Protein AF-M0QQ42-F1 (afdb_monomer_lite)

Secondary structure (DSSP, 8-state):
---HHHHHHHHHHHHHHHHHHT-HHHHHHHHHHHHHHHHHHHHHHHT------

Radius of gyration: 12.63 Å; chains: 1; bounding box: 32×23×31 Å

Foldseek 3Di:
DDQLQVQLVVLQVVLVVCVVVVNNVSSVVSNVSSVVSVVVNVCVVVVNDPP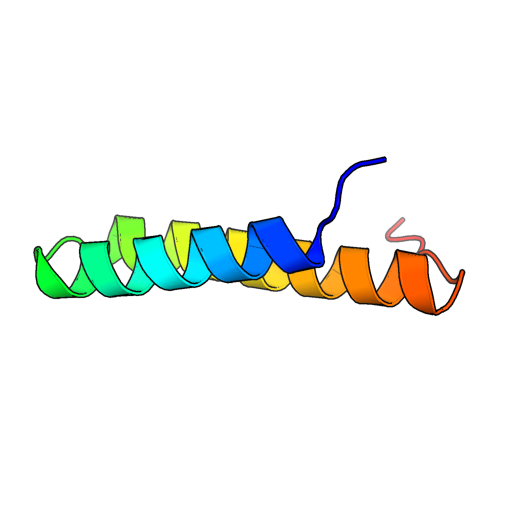PD

Organism: NCBI:txid1223545

Sequence (53 aa):
MTDYAEQAVAYWAKSDHAYTEGDPQLGDELADLAAQCEEWALEDLTGVRSDVA

pLDDT: mean 89.98, std 14.26, range [43.69, 98.56]

Structure (mm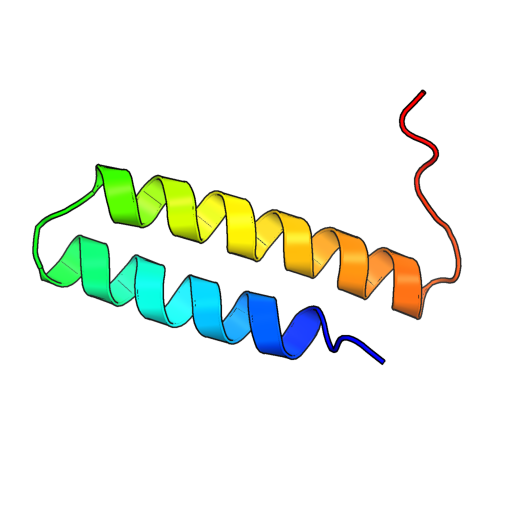CIF, N/CA/C/O backbone):
data_AF-M0QQ42-F1
#
_entry.id   AF-M0QQ42-F1
#
loop_
_atom_site.group_PDB
_atom_site.id
_atom_site.type_symbol
_atom_site.label_atom_id
_atom_site.label_alt_id
_atom_site.label_comp_id
_atom_site.label_asym_id
_atom_site.label_entity_id
_atom_site.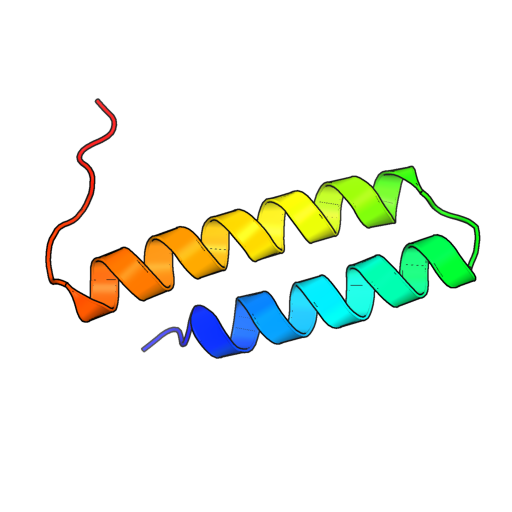label_seq_id
_atom_site.pdbx_PDB_ins_code
_atom_site.Cartn_x
_atom_site.Cartn_y
_atom_site.Cartn_z
_atom_site.occupancy
_atom_site.B_iso_or_equiv
_atom_site.auth_seq_id
_atom_site.auth_comp_id
_atom_site.auth_asym_id
_atom_site.auth_atom_id
_atom_site.pdbx_PDB_model_num
ATOM 1 N N . MET A 1 1 ? 11.879 -14.140 -7.885 1.00 57.78 1 MET A N 1
ATOM 2 C CA . MET A 1 1 ? 11.608 -12.842 -8.524 1.00 57.78 1 MET A CA 1
ATOM 3 C C . MET A 1 1 ? 10.468 -12.255 -7.733 1.00 57.78 1 MET A C 1
ATOM 5 O O . MET A 1 1 ? 9.493 -12.964 -7.525 1.00 57.78 1 MET A O 1
ATOM 9 N N . THR A 1 2 ? 10.672 -11.092 -7.140 1.00 72.56 2 THR A N 1
ATOM 10 C CA . THR A 1 2 ? 9.657 -10.447 -6.311 1.00 72.56 2 THR A CA 1
ATOM 11 C C . THR A 1 2 ? 8.541 -9.969 -7.235 1.00 72.56 2 THR A C 1
ATOM 13 O O . THR A 1 2 ? 8.834 -9.206 -8.145 1.00 72.56 2 THR A O 1
ATOM 16 N N . ASP A 1 3 ? 7.306 -10.442 -7.060 1.00 89.69 3 ASP A N 1
ATOM 17 C CA . ASP A 1 3 ? 6.168 -9.907 -7.815 1.00 89.69 3 ASP A CA 1
ATOM 18 C C . ASP A 1 3 ? 5.636 -8.673 -7.079 1.00 89.69 3 ASP A C 1
ATOM 20 O O . ASP A 1 3 ? 4.924 -8.769 -6.074 1.00 89.69 3 ASP A O 1
ATOM 24 N N . TYR A 1 4 ? 6.079 -7.499 -7.526 1.00 92.31 4 TYR A N 1
ATOM 25 C CA . TYR A 1 4 ? 5.666 -6.228 -6.941 1.00 92.31 4 TYR A CA 1
ATOM 26 C C . TYR A 1 4 ? 4.180 -5.930 -7.189 1.00 92.31 4 TYR A C 1
ATOM 28 O O . TYR A 1 4 ? 3.545 -5.303 -6.344 1.00 92.31 4 TYR A O 1
ATOM 36 N N . ALA A 1 5 ? 3.585 -6.444 -8.271 1.00 93.69 5 ALA A N 1
ATOM 37 C CA . ALA A 1 5 ? 2.158 -6.274 -8.521 1.00 93.69 5 ALA A CA 1
ATOM 38 C C . ALA A 1 5 ? 1.321 -7.070 -7.504 1.00 93.69 5 ALA A C 1
ATOM 40 O O . ALA A 1 5 ? 0.366 -6.536 -6.938 1.00 93.69 5 ALA A O 1
ATOM 41 N N . GLU A 1 6 ? 1.706 -8.313 -7.196 1.00 95.19 6 GLU A N 1
ATOM 42 C CA . GLU A 1 6 ? 1.044 -9.097 -6.140 1.00 95.19 6 GLU A CA 1
ATOM 43 C C . GLU A 1 6 ? 1.177 -8.441 -4.756 1.00 95.19 6 GLU A C 1
ATOM 45 O O . GLU A 1 6 ? 0.226 -8.444 -3.967 1.00 95.19 6 GLU A O 1
ATOM 50 N N . GLN A 1 7 ? 2.330 -7.835 -4.454 1.00 96.12 7 GLN A N 1
ATOM 51 C CA . GLN A 1 7 ? 2.518 -7.115 -3.191 1.00 96.12 7 GLN A CA 1
ATOM 52 C C . GLN A 1 7 ? 1.672 -5.849 -3.100 1.00 96.12 7 GLN A C 1
ATOM 54 O O . GLN A 1 7 ? 1.061 -5.629 -2.054 1.00 96.12 7 GLN A O 1
ATOM 59 N N . ALA A 1 8 ? 1.577 -5.062 -4.174 1.00 97.00 8 ALA A N 1
ATOM 60 C CA . ALA A 1 8 ? 0.707 -3.890 -4.219 1.00 97.00 8 ALA A CA 1
ATOM 61 C C . ALA A 1 8 ? -0.745 -4.256 -3.883 1.00 97.00 8 ALA A C 1
ATOM 63 O O . ALA A 1 8 ? -1.354 -3.651 -3.002 1.00 97.00 8 ALA A O 1
ATOM 64 N N . VAL A 1 9 ? -1.271 -5.320 -4.502 1.00 97.44 9 VAL A N 1
ATOM 65 C CA . VAL A 1 9 ? -2.630 -5.818 -4.228 1.00 97.44 9 VAL A CA 1
ATOM 66 C C . VAL A 1 9 ? -2.798 -6.208 -2.757 1.00 97.44 9 VAL A C 1
ATOM 68 O O . VAL A 1 9 ? -3.808 -5.874 -2.133 1.00 97.44 9 VAL A O 1
ATOM 71 N N . ALA A 1 10 ? -1.811 -6.894 -2.174 1.00 97.94 10 ALA A N 1
ATOM 72 C CA . ALA A 1 10 ? -1.862 -7.289 -0.771 1.00 97.94 10 ALA A CA 1
ATOM 73 C C . ALA A 1 10 ? -1.822 -6.083 0.183 1.00 97.94 10 ALA A C 1
ATOM 75 O O . ALA A 1 10 ? -2.505 -6.095 1.209 1.00 97.94 10 ALA A O 1
ATOM 76 N N . TYR A 1 11 ? -1.036 -5.053 -0.132 1.00 98.25 11 TYR A N 1
ATOM 77 C CA . TYR A 1 11 ? -0.968 -3.829 0.661 1.00 98.25 11 TYR A CA 1
ATOM 78 C C . TYR A 1 11 ? -2.250 -3.001 0.555 1.00 98.25 11 TYR A C 1
ATOM 80 O O . TYR A 1 11 ? -2.761 -2.578 1.591 1.00 98.25 11 TYR A O 1
ATOM 88 N N . TRP A 1 12 ? -2.853 -2.892 -0.632 1.00 98.25 12 TRP A N 1
ATOM 89 C CA . TRP A 1 12 ? -4.164 -2.258 -0.794 1.00 98.25 12 TRP A CA 1
ATOM 90 C C . TRP A 1 12 ? -5.257 -2.946 0.024 1.00 98.25 12 TRP A C 1
ATOM 92 O O . TRP A 1 12 ? -6.003 -2.282 0.741 1.00 98.25 12 TRP A O 1
ATOM 102 N N . ALA A 1 13 ? -5.316 -4.280 -0.013 1.00 98.44 13 ALA A N 1
ATOM 103 C CA . ALA A 1 13 ? -6.291 -5.035 0.771 1.00 98.44 13 ALA A CA 1
ATOM 104 C C . ALA A 1 13 ? -6.118 -4.824 2.287 1.00 98.44 13 ALA A C 1
ATOM 106 O O . ALA A 1 13 ? -7.099 -4.758 3.025 1.00 98.44 13 ALA A O 1
ATOM 107 N N . LYS A 1 14 ? -4.872 -4.705 2.765 1.00 98.31 14 LYS A N 1
ATOM 108 C CA . LYS A 1 14 ? -4.594 -4.412 4.178 1.00 98.31 14 LYS A CA 1
ATOM 109 C C . LYS A 1 14 ? -4.912 -2.961 4.541 1.00 98.31 14 LYS A C 1
ATOM 111 O O . LYS A 1 14 ? -5.395 -2.731 5.643 1.00 98.31 14 LYS A O 1
ATOM 116 N N . SER A 1 15 ? -4.649 -2.011 3.644 1.00 98.19 15 SER A N 1
ATOM 117 C CA . SER A 1 15 ? -4.984 -0.595 3.838 1.00 98.19 15 SER A CA 1
ATOM 118 C C . SER A 1 15 ? -6.494 -0.421 4.041 1.00 98.19 15 SER A C 1
ATOM 120 O O . SER A 1 15 ? -6.921 0.149 5.043 1.00 98.19 15 SER A O 1
ATOM 122 N N . ASP A 1 16 ? -7.310 -1.029 3.173 1.00 98.38 1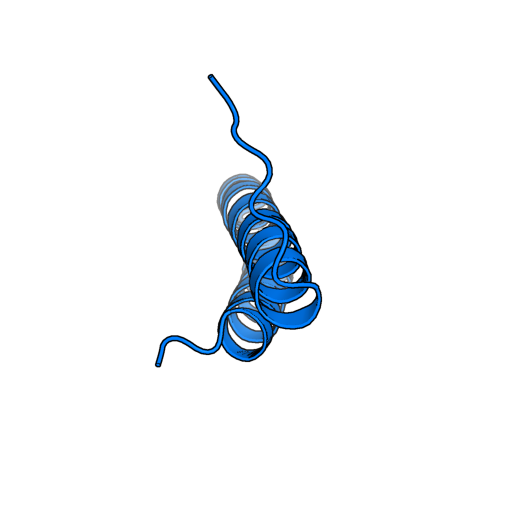6 ASP A N 1
ATOM 123 C CA . ASP A 1 16 ? -8.777 -1.011 3.283 1.00 98.38 16 ASP A CA 1
ATOM 124 C C . ASP A 1 16 ? -9.280 -1.641 4.597 1.00 98.38 16 ASP A C 1
ATOM 126 O O . ASP A 1 16 ? -10.175 -1.115 5.270 1.00 98.38 16 ASP A O 1
ATOM 130 N N . HIS A 1 17 ? -8.645 -2.738 5.023 1.00 98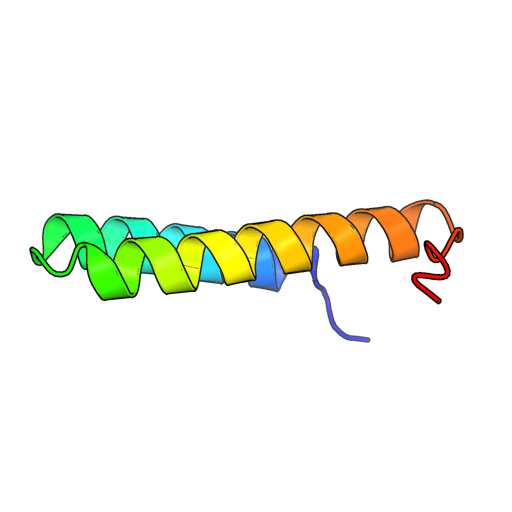.38 17 HIS A N 1
ATOM 131 C CA . HIS A 1 17 ? -8.930 -3.358 6.316 1.00 98.38 17 HIS A CA 1
ATOM 132 C C . HIS A 1 17 ? -8.608 -2.423 7.488 1.00 98.38 17 HIS A C 1
ATOM 134 O O . HIS A 1 17 ? -9.433 -2.275 8.385 1.00 98.38 17 HIS A O 1
ATOM 140 N N . ALA A 1 18 ? -7.452 -1.752 7.467 1.00 98.25 18 ALA A N 1
ATOM 141 C CA . ALA A 1 18 ? -7.045 -0.823 8.518 1.00 98.25 18 ALA A CA 1
ATOM 142 C C . ALA A 1 18 ? -8.026 0.354 8.653 1.00 98.25 18 ALA A C 1
ATOM 144 O O . ALA A 1 18 ? -8.452 0.677 9.764 1.00 98.25 18 ALA A O 1
ATOM 145 N N . TYR A 1 19 ? -8.494 0.926 7.537 1.00 97.12 19 TYR A N 1
ATOM 146 C CA . TYR A 1 19 ? -9.549 1.944 7.580 1.00 97.12 19 TYR A CA 1
ATOM 147 C C . TYR A 1 19 ? -10.862 1.406 8.153 1.00 97.12 19 TYR A C 1
ATOM 149 O O . TYR A 1 19 ? -11.515 2.094 8.939 1.00 97.12 19 TYR A O 1
ATOM 157 N N . THR A 1 20 ? -11.241 0.175 7.800 1.00 98.25 20 THR A N 1
ATOM 158 C CA . THR A 1 20 ? -12.449 -0.473 8.333 1.00 98.25 20 THR A CA 1
ATOM 159 C C . THR A 1 20 ? -12.346 -0.731 9.841 1.00 98.25 20 THR A C 1
ATOM 161 O O . THR A 1 20 ? -13.341 -0.611 10.557 1.00 98.25 20 THR A O 1
ATOM 164 N N . GLU A 1 21 ? -11.151 -1.039 10.346 1.00 98.12 21 GLU A N 1
ATOM 165 C CA . GLU A 1 21 ? -10.875 -1.227 11.776 1.00 98.12 21 GLU A CA 1
ATOM 166 C C . GLU A 1 21 ? -10.715 0.089 12.554 1.00 98.12 21 GLU A C 1
ATOM 168 O O . GLU A 1 21 ? -10.678 0.077 13.786 1.00 98.12 21 GLU A O 1
ATOM 173 N N . GLY A 1 22 ? -10.686 1.231 11.861 1.00 98.19 22 GLY A N 1
ATOM 174 C CA . GLY A 1 22 ? -10.539 2.548 12.475 1.00 98.19 22 GLY A CA 1
ATOM 175 C C . GLY A 1 22 ? -9.090 2.939 12.771 1.00 98.19 22 GLY A C 1
ATOM 176 O O . GLY A 1 22 ? -8.868 3.797 13.626 1.00 98.19 22 GLY A O 1
ATOM 177 N N . ASP A 1 23 ? -8.126 2.347 12.063 1.00 98.06 23 ASP A N 1
ATOM 178 C CA . ASP A 1 23 ? -6.713 2.732 12.078 1.00 98.06 23 ASP A CA 1
ATOM 179 C C . ASP A 1 23 ? -6.319 3.417 10.751 1.00 98.06 23 ASP A C 1
ATOM 181 O O . ASP A 1 23 ? -5.745 2.793 9.854 1.00 98.06 23 ASP A O 1
ATOM 185 N N . PRO A 1 24 ? -6.655 4.712 10.581 1.00 97.31 24 PRO A N 1
ATOM 186 C CA . PRO A 1 24 ? -6.361 5.432 9.347 1.00 97.31 24 PRO A CA 1
ATOM 187 C C . PRO A 1 24 ? -4.861 5.659 9.130 1.00 97.31 24 PRO A C 1
ATOM 189 O O . PRO A 1 24 ? -4.437 5.720 7.983 1.00 97.31 24 PRO A O 1
ATOM 192 N N . GLN A 1 25 ? -4.054 5.747 10.197 1.00 98.25 25 GLN A N 1
ATOM 193 C CA . GLN A 1 25 ? -2.607 5.928 10.058 1.00 98.25 25 GLN A CA 1
ATOM 194 C C . GLN A 1 25 ? -1.974 4.688 9.423 1.00 98.25 25 GLN A C 1
ATOM 196 O O . GLN A 1 25 ? -1.207 4.805 8.471 1.00 98.25 25 GLN A O 1
ATOM 201 N N . LEU A 1 26 ? -2.326 3.499 9.918 1.00 98.06 26 LEU A N 1
ATOM 202 C CA . LEU A 1 26 ? -1.874 2.253 9.309 1.00 98.06 26 LEU A CA 1
ATOM 203 C C . LEU A 1 26 ? -2.402 2.111 7.872 1.00 98.06 26 LEU A C 1
ATOM 205 O O . LEU A 1 26 ? -1.682 1.630 6.998 1.00 98.06 26 LEU A O 1
ATOM 209 N N . GLY A 1 27 ? -3.638 2.552 7.619 1.00 98.50 27 GLY A N 1
ATOM 210 C CA . GLY A 1 27 ? -4.223 2.620 6.278 1.00 98.50 27 GLY A CA 1
ATOM 211 C C . GLY A 1 27 ? -3.369 3.428 5.298 1.00 98.50 27 GLY A C 1
ATOM 212 O O . GLY A 1 27 ? -3.037 2.912 4.227 1.00 98.50 27 GLY A O 1
ATOM 213 N N . ASP A 1 28 ? -2.967 4.640 5.688 1.00 98.56 28 ASP A N 1
ATOM 214 C CA . ASP A 1 28 ? -2.113 5.529 4.889 1.00 98.56 28 ASP A CA 1
ATOM 215 C C . ASP A 1 28 ? -0.727 4.900 4.636 1.00 98.56 28 ASP A C 1
ATOM 217 O O . ASP A 1 28 ? -0.281 4.813 3.493 1.00 98.56 28 ASP A O 1
ATOM 221 N N . GLU A 1 29 ? -0.071 4.371 5.676 1.00 98.44 29 GLU A N 1
ATOM 222 C CA . GLU A 1 29 ? 1.254 3.737 5.554 1.00 98.44 29 GLU A CA 1
ATOM 223 C C . GLU A 1 29 ? 1.239 2.531 4.593 1.00 98.44 29 GLU A C 1
ATOM 225 O O . GLU A 1 29 ? 2.174 2.314 3.816 1.00 98.44 29 GLU A O 1
ATOM 230 N N . LEU A 1 30 ? 0.167 1.733 4.618 1.00 98.56 30 LEU A N 1
ATOM 231 C CA . LEU A 1 30 ? -0.007 0.594 3.714 1.00 98.56 30 LEU A CA 1
ATOM 232 C C . LEU A 1 30 ? -0.332 1.035 2.281 1.00 98.56 30 LEU A C 1
ATOM 234 O O . LEU A 1 30 ? 0.104 0.372 1.340 1.00 98.56 30 LEU A O 1
ATOM 238 N N . ALA A 1 31 ? -1.069 2.133 2.106 1.00 98.38 31 ALA A N 1
ATOM 239 C CA . ALA A 1 31 ? -1.358 2.707 0.794 1.00 98.38 31 ALA A CA 1
ATOM 240 C C . ALA A 1 31 ? -0.080 3.226 0.112 1.00 98.38 31 ALA A C 1
ATOM 242 O O . ALA A 1 31 ? 0.143 2.939 -1.065 1.00 98.38 31 ALA A O 1
ATOM 243 N N . ASP A 1 32 ? 0.798 3.899 0.860 1.00 98.31 32 ASP A N 1
ATOM 244 C CA . ASP A 1 32 ? 2.096 4.363 0.353 1.00 98.31 32 ASP A CA 1
ATOM 245 C C . ASP A 1 32 ? 2.979 3.186 -0.098 1.00 98.31 32 ASP A C 1
ATOM 247 O O . ASP A 1 32 ? 3.586 3.220 -1.173 1.00 98.31 32 ASP A O 1
ATOM 251 N N . LEU A 1 33 ? 3.007 2.096 0.679 1.00 98.00 33 LEU A N 1
ATOM 252 C CA . LEU A 1 33 ? 3.720 0.870 0.300 1.00 98.00 33 LEU A CA 1
ATOM 253 C C . LEU A 1 33 ? 3.128 0.207 -0.949 1.00 98.00 33 LEU A C 1
ATOM 255 O O . LEU A 1 33 ? 3.881 -0.306 -1.782 1.00 98.00 33 LEU A O 1
ATOM 259 N N . ALA A 1 34 ? 1.800 0.209 -1.092 1.00 98.06 34 ALA A N 1
ATOM 260 C CA . ALA A 1 34 ? 1.137 -0.323 -2.276 1.00 98.06 34 ALA A CA 1
ATOM 261 C C . ALA A 1 34 ? 1.524 0.473 -3.529 1.00 98.06 34 ALA A C 1
ATOM 263 O O . ALA A 1 34 ? 1.955 -0.123 -4.516 1.00 98.06 34 ALA A O 1
ATOM 264 N N . ALA A 1 35 ? 1.463 1.806 -3.454 1.00 97.50 35 ALA A N 1
ATOM 265 C CA . ALA A 1 35 ? 1.842 2.697 -4.546 1.00 97.50 35 ALA A CA 1
ATOM 266 C C . ALA A 1 35 ? 3.317 2.524 -4.949 1.00 97.50 35 ALA A C 1
ATOM 268 O O . ALA A 1 35 ? 3.633 2.445 -6.136 1.00 97.50 35 ALA A O 1
ATOM 269 N N . GLN A 1 36 ? 4.223 2.377 -3.975 1.00 97.06 36 GLN A N 1
ATOM 270 C CA . GLN A 1 36 ? 5.636 2.119 -4.260 1.00 97.06 36 GLN A CA 1
ATOM 271 C C . GLN A 1 36 ? 5.845 0.779 -4.984 1.00 97.06 36 GLN A C 1
ATOM 273 O O . GLN A 1 36 ? 6.683 0.680 -5.883 1.00 97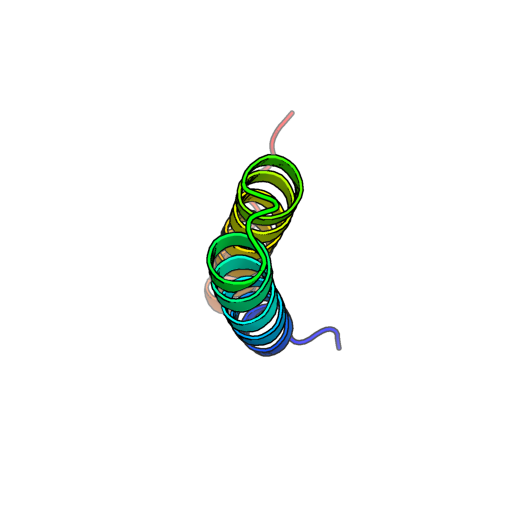.06 36 GLN A O 1
ATOM 278 N N . CYS A 1 37 ? 5.083 -0.253 -4.615 1.00 96.25 37 CYS A N 1
ATOM 279 C CA . CYS A 1 37 ? 5.128 -1.538 -5.307 1.00 96.25 37 CYS A CA 1
ATOM 280 C C . CYS A 1 37 ? 4.579 -1.436 -6.741 1.00 96.25 37 CYS A C 1
ATOM 282 O O . CYS A 1 37 ? 5.131 -2.062 -7.641 1.00 96.25 37 CYS A O 1
ATOM 284 N N . GLU A 1 38 ? 3.539 -0.637 -6.988 1.00 95.62 38 GLU A N 1
ATOM 285 C CA . GLU A 1 38 ? 3.031 -0.386 -8.347 1.00 95.62 38 GLU A CA 1
ATOM 286 C C . GLU A 1 38 ? 4.068 0.322 -9.224 1.00 95.62 38 GLU A C 1
ATOM 288 O O . GLU A 1 38 ? 4.235 -0.046 -10.389 1.00 95.62 38 GLU A O 1
ATOM 293 N N . GLU A 1 39 ? 4.806 1.283 -8.661 1.00 95.25 39 GLU A N 1
ATOM 294 C CA . GLU A 1 39 ? 5.920 1.937 -9.349 1.00 95.25 39 GLU A CA 1
ATOM 295 C C . GLU A 1 39 ? 6.992 0.916 -9.744 1.00 95.25 39 GLU A C 1
ATOM 297 O O . GLU A 1 39 ? 7.319 0.797 -10.923 1.00 95.25 39 GLU A O 1
ATOM 302 N N . TRP A 1 40 ? 7.471 0.097 -8.805 1.00 94.00 40 TRP A N 1
ATOM 303 C CA . TRP A 1 40 ? 8.478 -0.925 -9.113 1.00 94.00 40 TRP A CA 1
ATOM 304 C C . TRP A 1 40 ? 7.977 -1.992 -10.089 1.00 94.00 40 TRP A C 1
ATOM 306 O O . TRP A 1 40 ? 8.738 -2.444 -10.942 1.00 94.00 40 TRP A O 1
ATOM 316 N N . ALA A 1 41 ? 6.700 -2.376 -10.020 1.00 92.25 41 ALA A N 1
ATOM 317 C CA . ALA A 1 41 ? 6.102 -3.289 -10.992 1.00 92.25 41 ALA A CA 1
ATOM 318 C C . ALA A 1 41 ? 6.108 -2.686 -12.406 1.00 92.25 41 ALA A C 1
ATOM 320 O O . ALA A 1 41 ? 6.359 -3.391 -13.387 1.00 92.25 41 ALA A O 1
ATOM 321 N N . LEU A 1 42 ? 5.858 -1.379 -12.519 1.00 90.62 42 LEU A N 1
ATOM 322 C CA . LEU A 1 42 ? 5.926 -0.657 -13.784 1.00 90.62 42 LEU A CA 1
ATOM 323 C C . LEU A 1 42 ? 7.368 -0.547 -14.301 1.00 90.62 42 LEU A C 1
ATOM 325 O O . LEU A 1 42 ? 7.602 -0.737 -15.497 1.00 90.62 42 LEU A O 1
ATOM 329 N N . GLU A 1 43 ? 8.335 -0.274 -13.428 1.00 90.75 43 GLU A N 1
ATOM 330 C CA . GLU A 1 43 ? 9.760 -0.248 -13.780 1.00 90.75 43 GLU A CA 1
ATOM 331 C C . GLU A 1 43 ? 10.251 -1.613 -14.275 1.00 90.75 43 GLU A C 1
ATOM 333 O O . GLU A 1 43 ? 10.896 -1.693 -15.322 1.00 90.75 43 GLU A O 1
ATOM 338 N N . ASP A 1 44 ? 9.888 -2.698 -13.583 1.00 87.50 44 ASP A N 1
ATOM 339 C CA . ASP A 1 44 ? 10.219 -4.069 -13.986 1.00 87.50 44 ASP A CA 1
ATOM 340 C C . ASP A 1 44 ? 9.574 -4.432 -15.335 1.00 87.50 44 ASP A C 1
ATOM 342 O O . ASP A 1 44 ? 10.214 -5.067 -16.179 1.00 87.50 44 ASP A O 1
ATOM 346 N N . LEU A 1 45 ? 8.330 -4.001 -15.580 1.00 85.56 45 LEU A N 1
ATOM 347 C CA . LEU A 1 45 ? 7.628 -4.238 -16.846 1.00 85.56 45 LEU A CA 1
ATOM 348 C C . LEU A 1 45 ? 8.251 -3.462 -18.015 1.00 85.56 45 LEU A C 1
ATOM 350 O O . LEU A 1 45 ? 8.338 -3.975 -19.132 1.00 85.56 45 LEU A O 1
ATOM 354 N N . THR A 1 46 ? 8.642 -2.211 -17.778 1.00 85.88 46 THR A N 1
ATOM 355 C CA . THR A 1 46 ? 9.172 -1.314 -18.817 1.00 85.88 46 THR A CA 1
ATOM 356 C C . THR A 1 46 ? 10.684 -1.444 -19.003 1.00 85.88 46 THR A C 1
ATOM 358 O O . THR A 1 46 ? 11.214 -0.993 -20.019 1.00 85.88 46 THR A O 1
ATOM 361 N N . GLY A 1 47 ? 11.385 -2.076 -18.056 1.00 73.31 47 GLY A N 1
ATOM 362 C CA . GLY A 1 47 ? 12.844 -2.188 -18.032 1.00 73.31 47 GLY A CA 1
ATOM 363 C C . GLY A 1 47 ? 13.561 -0.857 -17.775 1.00 73.31 47 GLY A C 1
ATOM 364 O O . GLY A 1 47 ? 14.785 -0.790 -17.904 1.00 73.31 47 GLY A O 1
ATOM 365 N N . VAL A 1 48 ? 12.819 0.200 -17.438 1.00 68.19 48 VAL A N 1
ATOM 366 C CA . VAL A 1 48 ? 13.343 1.525 -17.103 1.00 68.19 48 VAL A CA 1
ATOM 367 C C . VAL A 1 48 ? 13.249 1.671 -15.594 1.00 68.19 48 VAL A C 1
ATOM 369 O O . VAL A 1 48 ? 12.163 1.859 -15.062 1.00 68.19 48 VAL A O 1
ATOM 372 N N . ARG A 1 49 ? 14.389 1.591 -14.905 1.00 65.38 49 ARG A N 1
ATOM 373 C CA . ARG A 1 49 ? 14.479 2.058 -13.519 1.00 65.38 49 ARG A CA 1
ATOM 374 C C . ARG A 1 49 ? 14.517 3.577 -13.539 1.00 65.38 49 ARG A C 1
ATOM 376 O O . ARG A 1 49 ? 15.384 4.140 -14.216 1.00 65.38 49 ARG A O 1
ATOM 383 N N . SER A 1 50 ? 13.614 4.235 -12.822 1.00 58.59 50 SER A N 1
ATOM 384 C CA . SER A 1 50 ? 13.793 5.646 -12.512 1.00 58.59 50 SER A CA 1
ATOM 385 C C . SER A 1 50 ? 14.992 5.739 -11.577 1.00 58.59 50 SER A C 1
ATOM 387 O O . SER A 1 50 ? 14.939 5.351 -10.414 1.00 58.59 50 SER A O 1
ATOM 389 N N . ASP A 1 51 ? 16.121 6.191 -12.114 1.00 52.91 51 ASP A N 1
ATOM 390 C CA . ASP A 1 51 ? 17.309 6.506 -11.327 1.00 52.91 51 ASP A CA 1
ATOM 391 C C . ASP A 1 51 ? 16.975 7.752 -10.489 1.00 52.91 51 ASP A C 1
ATOM 393 O O . ASP A 1 51 ? 17.136 8.891 -10.930 1.00 52.91 51 ASP A O 1
ATOM 397 N N . VAL A 1 52 ? 16.382 7.541 -9.312 1.00 52.06 52 VAL A N 1
ATOM 398 C CA . VAL A 1 52 ? 16.216 8.595 -8.310 1.00 52.06 52 VAL A CA 1
ATOM 399 C C . VAL A 1 52 ? 17.572 8.760 -7.621 1.00 52.06 52 VAL A C 1
ATOM 401 O O . VAL A 1 52 ? 17.905 8.020 -6.693 1.00 52.06 52 VAL A O 1
ATOM 404 N N . ALA A 1 53 ? 18.369 9.688 -8.154 1.00 43.69 53 ALA A N 1
ATOM 405 C CA . ALA A 1 53 ? 19.647 10.152 -7.611 1.00 43.69 53 ALA A CA 1
ATOM 406 C C . ALA A 1 53 ? 19.475 11.234 -6.533 1.00 43.69 53 ALA A C 1
ATOM 408 O O . ALA A 1 53 ? 18.519 12.039 -6.638 1.00 43.69 53 ALA A O 1
#